Protein AF-A0A448WXP7-F1 (afdb_monomer)

Sequence (104 aa):
MITGLCISSNPERRDWAAASCALLLSPSGPFQSCVQALGPEADRYHDDCIYDACGCDQGGDCQCLCTAIAAMAQACANIGHVVRWRSQSLCRECSGSPGLPVRS

pLDDT: mean 78.82, std 16.9, range [39.56, 95.5]

InterPro domains:
  IPR014853 VWF/SSPO/Zonadhesin-like, cysteine-rich domain [PF08742] (21-91)
  IPR014853 VWF/SSPO/Zonadhesin-like, cysteine-rich domain [SM00832] (14-92)
  IPR050780 Mucin/von Willebrand/Thrombospondin superfamily [PTHR11339] (8-93)

Foldseek 3Di:
DLLPDLVPPPPVQLVVQLVLLVLLVDCPHQNNVVCVVCPPVSVVLSSCSSSQLSPPPQDQSLPSNVVSVVVSQVSCVVVVRHTDHDDPVHSPDPDDPDDDDDDD

Organism: NCBI:txid117903

Radius of gyration: 14.26 Å; Cα contacts (8 Å, |Δi|>4): 101; chains: 1; bounding box: 33×26×42 Å

Solvent-accessible surface area (backbone atoms only — not comparable to full-atom values): 6127 Å² total; per-residue (Å²): 131,83,90,56,57,44,77,75,73,37,60,71,45,35,54,52,18,44,65,64,34,44,52,59,74,26,85,89,32,70,34,34,72,34,37,68,72,51,44,80,58,42,56,52,48,39,52,50,22,26,51,46,27,30,60,41,78,86,73,53,47,62,51,39,38,45,50,35,55,47,51,48,38,50,56,23,39,75,76,71,38,76,54,82,70,71,39,93,90,38,74,66,77,65,88,77,84,86,90,77,82,89,79,132

Nearest PDB structures (foldseek):
  6rbf-assembly4_D  TM=9.417E-01  e=5.117E-05  Homo sapiens
  6tm2-assembly1_C  TM=9.258E-01  e=1.360E-04  Homo sapiens
  7a5o-assembly1_H  TM=9.258E-01  e=1.360E-04  Homo sapiens
  7a5o-assembly1_G  TM=9.258E-01  e=1.360E-04  Homo sapiens
  7a5o-assembly1_E  TM=9.258E-01  e=1.360E-04  Homo sapiens

Mean predicted aligned error: 8.28 Å

Structure (mmCIF, N/CA/C/O backbone):
data_AF-A0A448WXP7-F1
#
_entry.id   AF-A0A448WXP7-F1
#
loop_
_atom_site.group_PDB
_atom_site.id
_atom_site.type_symbol
_atom_site.label_atom_id
_atom_site.label_alt_id
_atom_site.label_comp_id
_atom_site.label_asym_id
_atom_site.label_entity_id
_atom_site.label_seq_id
_atom_site.pdbx_PDB_ins_code
_atom_site.Cartn_x
_atom_site.Cartn_y
_atom_site.Cartn_z
_atom_site.occupancy
_atom_site.B_iso_or_equiv
_atom_site.auth_seq_id
_atom_site.auth_comp_id
_atom_site.auth_asym_id
_atom_site.auth_atom_id
_atom_site.pdbx_PDB_mode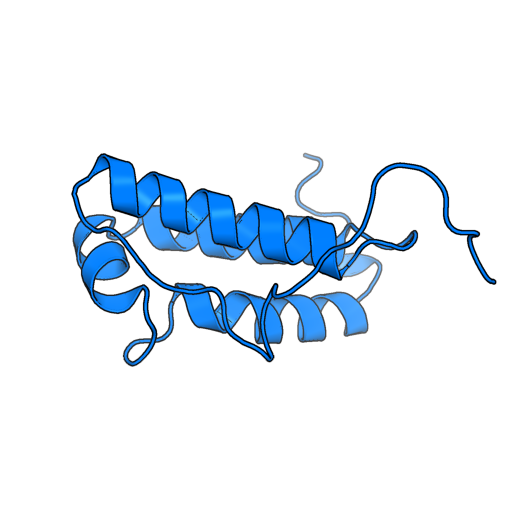l_num
ATOM 1 N N . MET A 1 1 ? 16.952 -16.557 -1.231 1.00 40.03 1 MET A N 1
ATOM 2 C CA . MET A 1 1 ? 16.099 -15.397 -0.903 1.00 40.03 1 MET A CA 1
ATOM 3 C C . MET A 1 1 ? 15.743 -14.723 -2.214 1.00 40.03 1 MET A C 1
ATOM 5 O O . MET A 1 1 ? 16.637 -14.201 -2.862 1.00 40.03 1 MET A O 1
ATOM 9 N N . ILE A 1 2 ? 14.494 -14.865 -2.662 1.00 48.34 2 ILE A N 1
ATOM 10 C CA . ILE A 1 2 ? 14.019 -14.360 -3.967 1.00 48.34 2 ILE A CA 1
ATOM 11 C C . ILE A 1 2 ? 13.559 -12.885 -3.845 1.00 48.34 2 ILE A C 1
ATOM 13 O O . ILE A 1 2 ? 13.434 -12.188 -4.839 1.00 48.34 2 ILE A O 1
ATOM 17 N N . THR A 1 3 ? 13.477 -12.354 -2.620 1.00 50.44 3 THR A N 1
ATOM 18 C CA . THR A 1 3 ? 13.039 -10.994 -2.250 1.00 50.44 3 THR A CA 1
ATOM 19 C C . THR A 1 3 ? 13.905 -9.824 -2.758 1.00 50.44 3 THR A C 1
ATOM 21 O O . THR A 1 3 ? 13.588 -8.677 -2.472 1.00 50.44 3 THR A O 1
ATOM 24 N N . GLY A 1 4 ? 15.008 -10.066 -3.480 1.00 51.06 4 GLY A N 1
ATOM 25 C CA . GLY A 1 4 ? 16.025 -9.039 -3.773 1.00 51.06 4 GLY A CA 1
ATOM 26 C C . GLY A 1 4 ? 16.278 -8.709 -5.247 1.00 51.06 4 GLY A C 1
ATOM 27 O O . GLY A 1 4 ? 17.084 -7.823 -5.533 1.00 51.06 4 GLY A O 1
ATOM 28 N N . LEU A 1 5 ? 15.643 -9.407 -6.192 1.00 59.69 5 LEU A N 1
ATOM 29 C CA . LEU A 1 5 ? 16.003 -9.255 -7.607 1.00 59.69 5 LEU A CA 1
ATOM 30 C C . LEU A 1 5 ? 15.473 -7.946 -8.203 1.00 59.69 5 LEU A C 1
ATOM 32 O O . LEU A 1 5 ? 16.227 -7.254 -8.875 1.00 59.69 5 LEU A O 1
ATOM 36 N N . CYS A 1 6 ? 14.243 -7.542 -7.878 1.00 62.81 6 CYS A N 1
ATOM 37 C CA . CYS A 1 6 ? 13.613 -6.358 -8.468 1.00 62.81 6 CYS A CA 1
ATOM 38 C C . CYS A 1 6 ? 14.250 -5.028 -8.000 1.00 62.81 6 CYS A C 1
ATOM 40 O O . CYS A 1 6 ? 14.337 -4.067 -8.758 1.00 62.81 6 CYS A O 1
ATOM 42 N N . ILE A 1 7 ? 14.791 -5.001 -6.774 1.00 60.41 7 ILE A N 1
ATOM 43 C CA . ILE A 1 7 ? 15.403 -3.815 -6.148 1.00 60.41 7 ILE A CA 1
ATOM 44 C C . ILE A 1 7 ? 16.690 -3.379 -6.870 1.00 60.41 7 ILE A C 1
ATOM 46 O O . ILE A 1 7 ? 17.032 -2.197 -6.844 1.00 60.41 7 ILE A O 1
ATOM 50 N N . SER A 1 8 ? 17.400 -4.319 -7.503 1.00 62.81 8 SER A N 1
ATOM 51 C CA . SER A 1 8 ? 18.694 -4.074 -8.157 1.00 62.81 8 SER A CA 1
ATOM 52 C C . SER A 1 8 ? 18.658 -4.178 -9.684 1.00 62.81 8 SER A C 1
ATOM 54 O O . SER A 1 8 ? 19.518 -3.594 -10.338 1.00 62.81 8 SER A O 1
ATOM 56 N N . SER A 1 9 ? 17.678 -4.880 -10.263 1.00 68.25 9 SER A N 1
ATOM 57 C CA . SER A 1 9 ? 17.610 -5.122 -11.709 1.00 68.25 9 SER A CA 1
ATOM 58 C C . SER A 1 9 ? 16.864 -4.044 -12.498 1.00 68.25 9 SER A C 1
ATOM 60 O O . SER A 1 9 ? 17.148 -3.879 -13.683 1.00 68.25 9 SER A O 1
ATOM 62 N N . ASN A 1 10 ? 15.922 -3.313 -11.881 1.00 72.00 10 ASN A N 1
ATOM 63 C CA . ASN A 1 10 ? 15.103 -2.328 -12.592 1.00 72.00 10 ASN A CA 1
ATOM 64 C C . ASN A 1 10 ? 14.718 -1.111 -11.713 1.00 72.00 10 ASN A C 1
ATOM 66 O O . ASN A 1 10 ? 13.619 -1.061 -11.152 1.00 72.00 10 ASN A O 1
ATOM 70 N N . PRO A 1 11 ? 15.621 -0.121 -11.563 1.00 76.81 11 PRO A N 1
ATOM 71 C CA . PRO A 1 11 ? 15.421 1.013 -10.658 1.00 76.81 11 PRO A CA 1
ATOM 72 C C . PRO A 1 11 ? 14.243 1.918 -11.054 1.00 76.81 11 PRO A C 1
ATOM 74 O O . PRO A 1 11 ? 13.493 2.335 -10.179 1.00 76.81 11 PRO A O 1
ATOM 77 N N . GLU A 1 12 ? 14.002 2.154 -12.348 1.00 78.56 12 GLU A N 1
ATOM 78 C CA . GLU A 1 12 ? 12.857 2.970 -12.791 1.00 78.56 12 GLU A CA 1
ATOM 79 C C . GLU A 1 12 ? 11.514 2.303 -12.454 1.00 78.56 12 GLU A C 1
ATOM 81 O O . GLU A 1 12 ? 10.578 2.957 -11.987 1.00 78.56 12 GLU A O 1
ATOM 86 N N . ARG A 1 13 ? 11.423 0.974 -12.613 1.00 77.81 13 ARG A N 1
ATOM 87 C CA . ARG A 1 13 ? 10.240 0.215 -12.184 1.00 77.81 13 ARG A CA 1
ATOM 88 C C . ARG A 1 13 ? 10.042 0.253 -10.681 1.00 77.81 13 ARG A C 1
ATOM 90 O O . ARG A 1 13 ? 8.902 0.287 -10.231 1.00 77.81 13 ARG A O 1
ATOM 97 N N . ARG A 1 14 ? 11.125 0.229 -9.904 1.00 82.31 14 ARG A N 1
ATOM 98 C CA . ARG A 1 14 ? 11.046 0.345 -8.447 1.00 82.31 14 ARG A CA 1
ATOM 99 C C . ARG A 1 14 ? 10.450 1.689 -8.035 1.00 82.31 14 ARG A C 1
ATOM 101 O O . ARG A 1 14 ? 9.579 1.700 -7.172 1.00 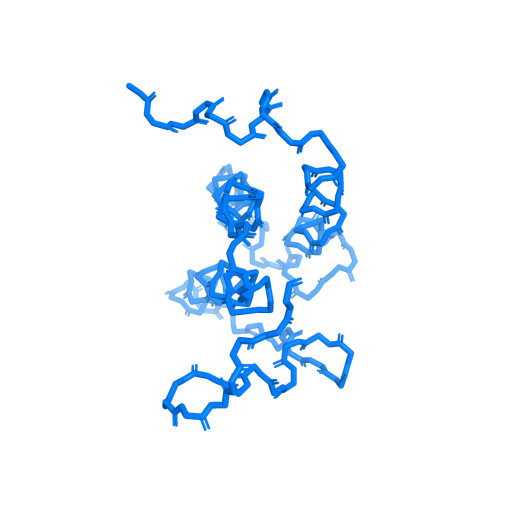82.31 14 ARG A O 1
ATOM 108 N N . ASP A 1 15 ? 10.882 2.786 -8.649 1.00 84.88 15 ASP A N 1
ATOM 109 C CA . ASP A 1 15 ? 10.364 4.120 -8.328 1.00 84.88 15 ASP A CA 1
ATOM 110 C C . ASP A 1 15 ? 8.876 4.236 -8.677 1.00 84.88 15 ASP A C 1
ATOM 112 O O . ASP A 1 15 ? 8.079 4.719 -7.867 1.00 84.88 15 ASP A O 1
ATOM 116 N N . TRP A 1 16 ? 8.471 3.707 -9.836 1.00 85.19 16 TRP A N 1
ATOM 117 C CA . TRP A 1 16 ? 7.058 3.617 -10.207 1.00 85.19 16 TRP A CA 1
ATOM 118 C C . TRP A 1 16 ? 6.249 2.738 -9.239 1.00 85.19 16 TRP A C 1
ATOM 120 O O . TRP A 1 16 ? 5.156 3.131 -8.820 1.00 85.19 16 TRP A O 1
ATOM 130 N N . ALA A 1 17 ? 6.776 1.572 -8.856 1.00 85.94 17 ALA A N 1
ATOM 131 C CA . ALA A 1 17 ? 6.126 0.655 -7.924 1.00 85.94 17 ALA A CA 1
ATOM 132 C C . ALA A 1 17 ? 5.969 1.294 -6.537 1.00 85.94 17 ALA A C 1
ATOM 134 O O . ALA A 1 17 ? 4.878 1.273 -5.977 1.00 85.94 17 ALA A O 1
ATOM 135 N N . ALA A 1 18 ? 7.013 1.945 -6.019 1.00 88.69 18 ALA A N 1
ATOM 136 C CA . ALA A 1 18 ? 6.969 2.671 -4.753 1.00 88.69 18 ALA A CA 1
ATOM 137 C C . ALA A 1 18 ? 5.943 3.813 -4.785 1.00 88.69 18 ALA A C 1
ATOM 139 O O . ALA A 1 18 ? 5.115 3.922 -3.880 1.00 88.69 18 ALA A O 1
ATOM 140 N N . ALA A 1 19 ? 5.934 4.621 -5.849 1.00 88.94 19 ALA A N 1
ATOM 141 C CA . ALA A 1 19 ? 4.950 5.690 -6.014 1.00 88.94 19 ALA A CA 1
ATOM 142 C C . ALA A 1 19 ? 3.512 5.147 -6.099 1.00 88.94 19 ALA A C 1
ATOM 144 O O . ALA A 1 19 ? 2.590 5.731 -5.528 1.00 88.94 19 ALA A O 1
ATOM 145 N N . SER A 1 20 ? 3.323 4.011 -6.773 1.00 87.25 20 SER A N 1
ATOM 146 C CA . SER A 1 20 ? 2.017 3.367 -6.926 1.00 87.25 20 SER A CA 1
ATOM 147 C C . SER A 1 20 ? 1.538 2.695 -5.635 1.00 87.25 20 SER A C 1
ATOM 149 O O . SER A 1 20 ? 0.358 2.768 -5.315 1.00 87.25 20 SER A O 1
ATOM 151 N N . CYS A 1 21 ? 2.428 2.079 -4.857 1.00 91.19 21 CYS A N 1
ATOM 152 C CA . CYS A 1 21 ? 2.091 1.404 -3.599 1.00 91.19 21 CYS A CA 1
ATOM 153 C C . CYS A 1 21 ? 1.958 2.363 -2.406 1.00 91.19 21 CYS A C 1
ATOM 155 O O . CYS A 1 21 ? 1.324 2.008 -1.411 1.00 91.19 21 CYS A O 1
ATOM 157 N N . ALA A 1 22 ? 2.451 3.604 -2.515 1.00 92.38 22 ALA A N 1
ATOM 158 C CA . ALA A 1 22 ? 2.367 4.620 -1.460 1.00 92.38 22 ALA A CA 1
ATOM 159 C C . ALA A 1 22 ? 0.931 4.892 -0.967 1.00 92.38 22 ALA A C 1
ATOM 161 O O . ALA A 1 22 ? 0.724 5.324 0.169 1.00 92.38 22 ALA A O 1
ATOM 162 N N . LEU A 1 23 ? -0.088 4.604 -1.786 1.00 90.56 23 LEU A N 1
ATOM 163 C CA . LEU A 1 23 ? -1.493 4.738 -1.391 1.00 90.56 23 LEU A CA 1
ATOM 164 C C . LEU A 1 23 ? -1.903 3.802 -0.241 1.00 90.56 23 LEU A C 1
ATOM 166 O O . LEU A 1 23 ? -2.861 4.121 0.466 1.00 90.56 23 LEU A O 1
ATOM 170 N N . LEU A 1 24 ? -1.198 2.680 -0.041 1.00 93.06 24 LEU A N 1
ATOM 171 C CA . LEU A 1 24 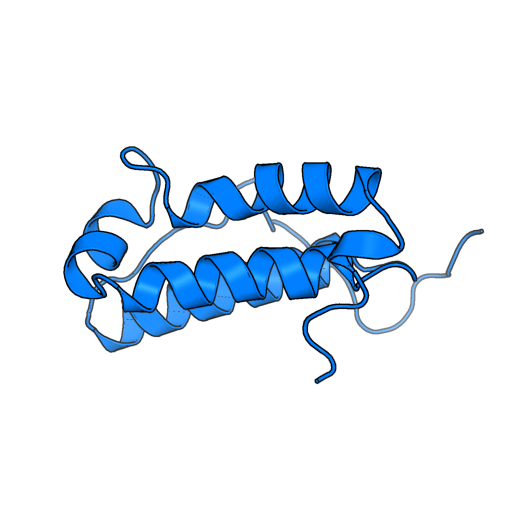? -1.484 1.711 1.022 1.00 93.06 24 LEU A CA 1
ATOM 172 C C . LEU A 1 24 ? -1.176 2.265 2.415 1.00 93.06 24 LEU A C 1
ATOM 174 O O . LEU A 1 24 ? -1.887 1.939 3.359 1.00 93.06 24 LEU A O 1
ATOM 178 N N . LEU A 1 25 ? -0.160 3.126 2.530 1.00 94.00 25 LEU A N 1
ATOM 179 C CA . LEU A 1 25 ? 0.274 3.737 3.793 1.00 94.00 25 LEU A CA 1
ATOM 180 C C . LEU A 1 25 ? -0.077 5.226 3.892 1.00 94.00 25 LEU A C 1
ATOM 182 O O . LEU A 1 25 ? 0.303 5.897 4.851 1.00 94.00 25 LEU A O 1
ATOM 186 N N . SER A 1 26 ? -0.797 5.767 2.907 1.00 92.56 26 SER A N 1
ATOM 187 C CA . SER A 1 26 ? -1.119 7.190 2.886 1.00 92.56 26 SER A CA 1
ATOM 188 C C . SER A 1 26 ? -1.987 7.577 4.097 1.00 92.56 26 SER A C 1
ATOM 190 O O . SER A 1 26 ? -3.070 7.010 4.281 1.00 92.56 26 SER A O 1
ATOM 192 N N . PRO A 1 27 ? -1.576 8.579 4.899 1.00 89.25 27 PRO A N 1
ATOM 193 C CA . PRO A 1 27 ? -2.305 8.996 6.099 1.00 89.25 27 PRO A CA 1
ATOM 194 C C . PRO A 1 27 ? -3.636 9.693 5.786 1.00 89.25 27 PRO A C 1
ATOM 196 O O . PRO A 1 27 ? -4.485 9.819 6.661 1.00 89.25 27 PRO A O 1
ATOM 199 N N . SER A 1 28 ? -3.834 10.145 4.548 1.00 89.88 28 SER A N 1
ATOM 200 C CA . SER A 1 28 ? -5.110 10.659 4.032 1.00 89.88 28 SER A CA 1
ATOM 201 C C . SER A 1 28 ? -5.748 9.707 3.012 1.00 89.88 28 SER A C 1
ATOM 203 O O . SER A 1 28 ? -6.691 10.077 2.311 1.00 89.88 28 SER A O 1
ATOM 205 N N . GLY A 1 29 ? -5.216 8.488 2.901 1.00 89.56 29 GLY A N 1
ATOM 206 C CA . GLY A 1 29 ? -5.648 7.476 1.951 1.00 89.56 29 GLY A CA 1
ATOM 207 C C . GLY A 1 29 ? -6.812 6.619 2.452 1.00 89.56 29 GLY A C 1
ATOM 208 O O . GLY A 1 29 ? -7.154 6.622 3.636 1.00 89.56 29 GLY A O 1
ATOM 209 N N . PRO A 1 30 ? -7.402 5.810 1.557 1.00 91.31 30 PRO A N 1
ATOM 210 C CA . PRO A 1 30 ? -8.557 4.976 1.882 1.00 91.31 30 PRO A CA 1
ATOM 211 C C . PRO A 1 30 ? -8.229 3.874 2.908 1.00 91.31 30 PRO A C 1
ATOM 213 O O . PRO A 1 30 ? -9.130 3.364 3.569 1.00 91.31 30 PRO A O 1
ATOM 216 N N . PHE A 1 31 ? -6.948 3.534 3.072 1.00 94.31 31 PHE A N 1
ATOM 217 C CA . PHE A 1 31 ? -6.467 2.508 3.996 1.00 94.31 31 PHE A CA 1
ATOM 218 C C . PHE A 1 31 ? -6.153 3.024 5.407 1.00 94.31 31 PHE A C 1
ATOM 220 O O . PHE A 1 31 ? -5.897 2.205 6.281 1.00 94.31 31 PHE A O 1
ATOM 227 N N . GLN A 1 32 ? -6.210 4.336 5.675 1.00 94.31 32 GLN A N 1
ATOM 228 C CA . GLN A 1 32 ? -5.738 4.929 6.938 1.00 94.31 32 GLN A CA 1
ATOM 229 C C . GLN A 1 32 ? -6.286 4.232 8.198 1.00 94.31 32 GLN A C 1
ATOM 231 O O . GLN A 1 32 ? -5.518 3.888 9.096 1.00 94.31 32 GLN A O 1
ATOM 236 N N . SER A 1 33 ? -7.600 4.004 8.278 1.00 92.38 33 SER A N 1
ATOM 237 C CA . SER A 1 33 ? -8.212 3.367 9.455 1.00 92.38 33 SER A CA 1
ATOM 238 C C . SER A 1 33 ? -7.775 1.911 9.630 1.00 92.38 33 SER A C 1
ATOM 240 O O . SER A 1 33 ? -7.573 1.458 10.752 1.00 92.38 33 SER A O 1
ATOM 242 N N . CYS A 1 34 ? -7.580 1.194 8.523 1.00 95.50 34 CYS A N 1
ATOM 243 C CA . CYS A 1 34 ? -7.080 -0.172 8.526 1.00 95.50 34 CYS A CA 1
ATOM 244 C C . CYS A 1 34 ? -5.596 -0.242 8.899 1.00 95.50 34 CYS A C 1
ATOM 246 O O . CYS A 1 34 ? -5.213 -1.089 9.696 1.00 95.50 34 CYS A O 1
ATOM 248 N N . VAL A 1 35 ? -4.767 0.665 8.376 1.00 95.19 35 VAL A N 1
ATOM 249 C CA . VAL A 1 35 ? -3.333 0.740 8.700 1.00 95.19 35 VAL A CA 1
ATOM 250 C C . VAL A 1 35 ? -3.133 0.928 10.202 1.00 95.19 35 VAL A C 1
ATOM 252 O O . VAL A 1 35 ? -2.301 0.254 10.798 1.00 95.19 35 VAL A O 1
ATOM 255 N N . GLN A 1 36 ? -3.944 1.775 10.842 1.00 93.56 36 GLN A N 1
ATOM 256 C CA . GLN A 1 36 ? -3.906 1.950 12.298 1.00 93.56 36 GLN A CA 1
ATOM 257 C C . GLN A 1 36 ? -4.257 0.666 13.064 1.00 93.56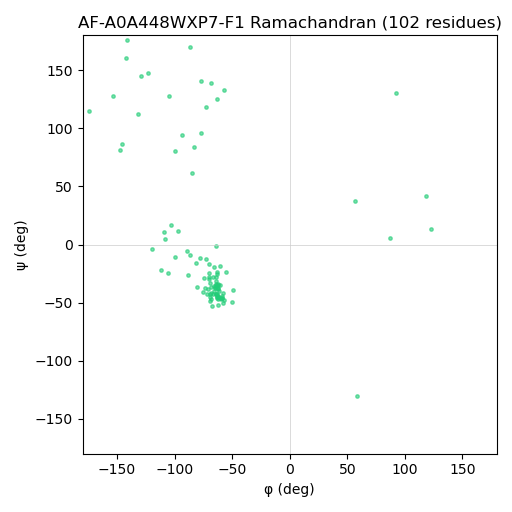 36 GLN A C 1
ATOM 259 O O . GLN A 1 36 ? -3.697 0.428 14.131 1.00 93.56 36 GLN A O 1
ATOM 264 N N . ALA A 1 37 ? -5.163 -0.154 12.527 1.00 94.12 37 ALA A N 1
ATOM 265 C CA . ALA A 1 37 ? -5.581 -1.407 13.146 1.00 94.12 37 ALA A CA 1
ATOM 266 C C . ALA A 1 37 ? -4.591 -2.563 12.897 1.00 94.12 37 ALA A C 1
ATOM 268 O O . ALA A 1 37 ? -4.368 -3.372 13.793 1.00 94.12 37 ALA A O 1
ATOM 269 N N . LEU A 1 38 ? -3.973 -2.624 11.712 1.00 93.25 38 LEU A N 1
ATOM 270 C CA . LEU A 1 38 ? -2.933 -3.601 11.361 1.00 93.25 38 LEU A CA 1
ATOM 271 C C . LEU A 1 38 ? -1.584 -3.293 12.029 1.00 93.25 38 LEU A C 1
ATOM 273 O O . LEU A 1 38 ? -0.787 -4.199 12.274 1.00 93.25 38 LEU A O 1
ATOM 277 N N . GLY A 1 39 ? -1.303 -2.018 12.311 1.00 92.69 39 GLY A N 1
ATOM 278 C CA . GLY A 1 39 ? -0.039 -1.597 12.904 1.00 92.69 39 GLY A CA 1
ATOM 279 C C . GLY A 1 39 ? 1.160 -2.013 12.032 1.00 92.69 39 GLY A C 1
ATOM 280 O O . GLY A 1 39 ? 1.123 -1.784 10.823 1.00 92.69 39 GLY A O 1
ATOM 281 N N . PRO A 1 40 ? 2.207 -2.651 12.598 1.00 92.12 40 PRO A N 1
ATOM 282 C CA . PRO A 1 40 ? 3.409 -3.044 11.850 1.00 92.12 40 PRO A CA 1
ATOM 283 C C . PRO A 1 40 ? 3.163 -4.027 10.696 1.00 92.12 40 PRO A C 1
ATOM 285 O O . PRO A 1 40 ? 4.013 -4.180 9.824 1.00 92.12 40 PRO A O 1
ATOM 288 N N . GLU A 1 41 ? 2.028 -4.732 10.678 1.00 91.31 41 GLU A N 1
ATOM 289 C CA . GLU A 1 41 ? 1.710 -5.650 9.578 1.00 91.31 41 GLU A CA 1
ATOM 290 C C . GLU A 1 41 ? 1.397 -4.909 8.274 1.00 91.31 41 GLU A C 1
ATOM 292 O O . GLU A 1 41 ? 1.607 -5.470 7.201 1.00 91.31 41 GLU A O 1
ATOM 297 N N . ALA A 1 42 ? 0.961 -3.645 8.344 1.00 92.31 42 ALA A N 1
ATOM 298 C CA . ALA A 1 42 ? 0.698 -2.823 7.165 1.00 92.31 42 ALA A CA 1
ATOM 299 C C . ALA A 1 42 ? 1.955 -2.619 6.298 1.00 92.31 42 ALA A C 1
ATOM 301 O O . ALA A 1 42 ? 1.855 -2.619 5.070 1.00 92.31 42 ALA A O 1
ATOM 302 N N . ASP A 1 43 ? 3.131 -2.517 6.926 1.00 92.50 43 ASP A N 1
ATOM 303 C CA . ASP A 1 43 ? 4.407 -2.334 6.227 1.00 92.50 43 ASP A CA 1
ATOM 304 C C . ASP A 1 43 ? 4.746 -3.546 5.347 1.00 92.50 43 ASP A C 1
ATOM 306 O O . ASP A 1 43 ? 5.254 -3.381 4.240 1.00 92.50 43 ASP A O 1
ATOM 310 N N . ARG A 1 44 ? 4.371 -4.765 5.768 1.00 91.94 44 ARG A N 1
ATOM 311 C CA . ARG A 1 44 ? 4.558 -5.971 4.942 1.00 91.94 44 ARG A CA 1
ATOM 312 C C . ARG A 1 44 ? 3.750 -5.919 3.653 1.00 91.94 44 ARG A C 1
ATOM 314 O O . ARG A 1 44 ? 4.298 -6.184 2.594 1.00 91.94 44 ARG A O 1
ATOM 321 N N . TYR A 1 45 ? 2.476 -5.537 3.725 1.00 92.19 45 TYR A N 1
ATOM 322 C CA . TYR A 1 45 ? 1.640 -5.423 2.525 1.00 92.19 45 TYR A CA 1
ATOM 323 C C . TYR A 1 45 ? 2.144 -4.338 1.568 1.00 92.19 45 TYR A C 1
ATOM 325 O O . TYR A 1 45 ? 1.993 -4.459 0.353 1.00 92.19 45 TYR A O 1
ATOM 333 N N . HIS A 1 46 ? 2.744 -3.275 2.106 1.00 93.19 46 HIS A N 1
ATOM 334 C CA . HIS A 1 46 ? 3.388 -2.245 1.303 1.00 93.19 46 HIS A CA 1
ATOM 335 C C . HIS A 1 46 ? 4.658 -2.762 0.609 1.00 93.19 46 HIS A C 1
ATOM 337 O O . HIS A 1 46 ? 4.812 -2.562 -0.597 1.00 93.19 46 HIS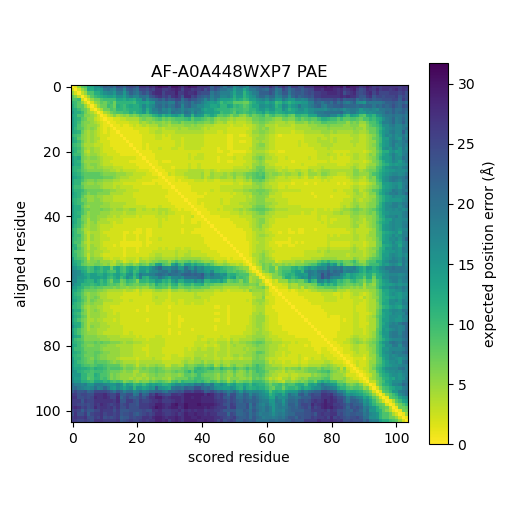 A O 1
ATOM 343 N N . ASP A 1 47 ? 5.530 -3.462 1.333 1.00 90.88 47 ASP A N 1
ATOM 344 C CA . ASP A 1 47 ? 6.756 -4.040 0.774 1.00 90.88 47 ASP A CA 1
ATOM 345 C C . ASP A 1 47 ? 6.453 -5.116 -0.279 1.00 90.88 47 ASP A C 1
ATOM 347 O O . ASP A 1 47 ? 7.047 -5.102 -1.362 1.00 90.88 47 ASP A O 1
ATOM 351 N N . ASP A 1 48 ? 5.474 -5.983 -0.008 1.00 89.06 48 ASP A N 1
ATOM 352 C CA . ASP A 1 48 ? 4.988 -6.993 -0.951 1.00 89.06 48 ASP A CA 1
ATOM 353 C C . ASP A 1 48 ? 4.413 -6.331 -2.213 1.00 89.06 48 ASP A C 1
ATOM 355 O O . ASP A 1 48 ? 4.701 -6.763 -3.327 1.00 89.06 48 ASP A O 1
ATOM 359 N N . CYS A 1 49 ? 3.682 -5.218 -2.069 1.00 90.19 49 CYS A N 1
ATOM 360 C CA . CYS A 1 49 ? 3.188 -4.448 -3.210 1.00 90.19 49 CYS A CA 1
ATOM 361 C C . CYS A 1 49 ? 4.321 -3.929 -4.096 1.00 90.19 49 CYS A C 1
ATOM 363 O O . CYS A 1 49 ? 4.257 -4.074 -5.319 1.00 90.19 49 CYS A O 1
ATOM 365 N N . ILE A 1 50 ? 5.367 -3.346 -3.502 1.00 88.62 50 ILE A N 1
ATOM 366 C CA . ILE A 1 50 ? 6.518 -2.844 -4.262 1.00 88.62 50 ILE A CA 1
ATOM 367 C C . ILE A 1 50 ? 7.219 -3.998 -4.973 1.00 88.62 50 ILE A C 1
ATOM 369 O O . ILE A 1 50 ? 7.595 -3.865 -6.139 1.00 88.62 50 ILE A O 1
ATOM 373 N N . TYR A 1 51 ? 7.384 -5.124 -4.285 1.00 85.19 51 TYR A N 1
ATOM 374 C CA . TYR A 1 51 ? 8.028 -6.307 -4.827 1.00 85.19 51 TYR A CA 1
ATOM 375 C C . TYR A 1 51 ? 7.256 -6.883 -6.027 1.00 85.19 51 TYR A C 1
ATOM 377 O O . TYR A 1 51 ? 7.829 -7.033 -7.111 1.00 85.19 51 TYR A O 1
ATOM 385 N N . ASP A 1 52 ? 5.952 -7.115 -5.871 1.00 83.38 52 ASP A N 1
ATOM 386 C CA . ASP A 1 52 ? 5.090 -7.688 -6.909 1.00 83.38 52 ASP A CA 1
ATOM 387 C C . ASP A 1 52 ? 4.925 -6.743 -8.107 1.00 83.38 52 ASP A C 1
ATOM 389 O O . ASP A 1 52 ? 5.010 -7.168 -9.261 1.00 83.38 52 ASP A O 1
ATOM 393 N N . ALA A 1 53 ? 4.730 -5.444 -7.859 1.00 83.50 53 ALA A N 1
ATOM 394 C CA . ALA A 1 53 ? 4.588 -4.452 -8.922 1.00 83.50 53 ALA A CA 1
ATOM 395 C C . ALA A 1 53 ? 5.903 -4.244 -9.693 1.00 83.50 53 ALA A C 1
ATOM 397 O O . ALA A 1 53 ? 5.887 -4.073 -10.912 1.00 83.50 53 ALA A O 1
ATOM 398 N N . CYS A 1 54 ? 7.050 -4.296 -9.013 1.00 81.50 54 CYS A N 1
ATOM 399 C CA . CYS A 1 54 ? 8.352 -4.162 -9.661 1.00 81.50 54 CYS A CA 1
ATOM 400 C C . CYS A 1 54 ? 8.705 -5.403 -10.502 1.00 81.50 54 CYS A C 1
ATOM 402 O O . CYS A 1 54 ? 9.249 -5.262 -11.599 1.00 81.50 54 CYS A O 1
ATOM 404 N N . GLY A 1 55 ? 8.364 -6.603 -10.018 1.00 76.62 55 GLY A N 1
ATOM 405 C CA . GLY A 1 55 ? 8.662 -7.878 -10.678 1.00 76.62 55 GLY A CA 1
ATOM 406 C C . GLY A 1 55 ? 7.838 -8.185 -11.934 1.00 76.62 55 GLY A C 1
ATOM 407 O O . GLY A 1 55 ? 8.200 -9.094 -12.676 1.00 76.62 55 GLY A O 1
ATOM 408 N N . CYS A 1 56 ? 6.760 -7.448 -12.209 1.00 73.62 56 CYS A N 1
ATOM 409 C CA . CYS A 1 56 ? 5.890 -7.714 -13.359 1.00 73.62 56 CYS A CA 1
ATOM 410 C C . CYS A 1 56 ? 6.380 -7.081 -14.668 1.00 73.62 56 CYS A C 1
ATOM 412 O O . CYS A 1 56 ? 5.703 -6.265 -15.279 1.00 73.62 56 CYS A O 1
ATOM 414 N N . ASP A 1 57 ? 7.564 -7.479 -15.132 1.00 65.00 57 ASP A N 1
ATOM 415 C CA . ASP A 1 57 ? 8.264 -6.886 -16.281 1.00 65.00 57 ASP A CA 1
ATOM 416 C C . ASP A 1 57 ? 7.775 -7.285 -17.681 1.00 65.00 57 ASP A C 1
ATOM 418 O O . ASP A 1 57 ? 8.121 -6.628 -18.663 1.00 65.00 57 ASP A O 1
ATOM 422 N N . GLN A 1 58 ? 6.922 -8.302 -17.780 1.00 57.47 58 GLN A N 1
ATOM 423 C CA . GLN A 1 58 ? 6.519 -8.933 -19.047 1.00 57.47 58 GLN A CA 1
ATOM 424 C C . GLN A 1 58 ? 5.116 -8.535 -19.546 1.00 57.47 58 GLN A C 1
ATOM 426 O O . GLN A 1 58 ? 4.553 -9.187 -20.426 1.00 57.47 58 GLN A O 1
ATOM 431 N N . GLY A 1 59 ? 4.561 -7.439 -19.018 1.00 52.78 59 GLY A N 1
ATOM 432 C CA . GLY A 1 59 ? 3.203 -6.974 -19.307 1.00 52.78 59 GLY A CA 1
ATOM 433 C C . GLY A 1 59 ? 2.194 -7.521 -18.295 1.00 52.78 59 GLY A C 1
ATOM 434 O O . GLY A 1 59 ? 2.170 -8.710 -17.998 1.00 52.78 59 GLY A O 1
ATOM 435 N N . GLY A 1 60 ? 1.366 -6.635 -17.734 1.00 59.38 60 GLY A N 1
ATOM 436 C CA . GLY A 1 60 ? 0.485 -6.966 -16.605 1.00 59.38 60 GLY A CA 1
ATOM 437 C C . GLY A 1 60 ? 0.683 -6.091 -15.366 1.00 59.38 60 GLY A C 1
ATOM 438 O O . GLY A 1 60 ? 0.124 -6.409 -14.321 1.00 59.38 60 GLY A O 1
ATOM 439 N N . ASP A 1 61 ? 1.406 -4.971 -15.478 1.00 65.44 61 ASP A N 1
ATOM 440 C CA . ASP A 1 61 ? 1.656 -4.013 -14.387 1.00 65.44 61 ASP A CA 1
ATOM 441 C C . ASP A 1 61 ? 0.368 -3.605 -13.642 1.00 65.44 61 ASP A C 1
ATOM 443 O O . ASP A 1 61 ? 0.344 -3.549 -12.413 1.00 65.44 61 ASP A O 1
ATOM 447 N N . CYS A 1 62 ? -0.742 -3.426 -14.376 1.00 69.38 62 CYS A N 1
ATOM 448 C CA . CYS A 1 62 ? -2.081 -3.221 -13.800 1.00 69.38 62 CYS A CA 1
ATOM 449 C C . CYS A 1 62 ? -2.490 -4.392 -12.900 1.00 69.38 62 CYS A C 1
ATOM 451 O O . CYS A 1 62 ? -2.906 -4.198 -11.766 1.00 69.38 62 CYS A O 1
ATOM 453 N N . GLN A 1 63 ? -2.374 -5.625 -13.387 1.00 73.75 63 GLN A N 1
ATOM 454 C CA . GLN A 1 63 ? -2.864 -6.807 -12.688 1.00 73.75 63 GLN A CA 1
ATOM 455 C C . GLN A 1 63 ? -2.059 -7.093 -11.416 1.00 73.75 63 GLN A C 1
ATOM 457 O O . GLN A 1 63 ? -2.662 -7.393 -10.385 1.00 73.75 63 GLN A O 1
ATOM 462 N N . CYS A 1 64 ? -0.734 -6.953 -11.457 1.00 79.69 64 CYS A N 1
ATOM 463 C CA . CYS A 1 64 ? 0.119 -7.209 -10.296 1.00 79.69 64 CYS A CA 1
ATOM 464 C C . CYS A 1 64 ? -0.079 -6.157 -9.204 1.00 79.69 64 CYS A C 1
ATOM 466 O O . CYS A 1 64 ? -0.393 -6.509 -8.066 1.00 79.69 64 CYS A O 1
ATOM 468 N N . LEU A 1 65 ? -0.043 -4.871 -9.572 1.00 83.56 65 LEU A N 1
ATOM 469 C CA . LEU A 1 65 ? -0.317 -3.772 -8.646 1.00 83.56 65 LEU A CA 1
ATOM 470 C C . LEU A 1 65 ? -1.710 -3.905 -8.011 1.00 83.56 65 LEU A C 1
ATOM 472 O O . LEU A 1 65 ? -1.865 -3.816 -6.794 1.00 83.56 65 LEU A O 1
ATOM 476 N N . CYS A 1 66 ? -2.741 -4.161 -8.818 1.00 87.25 66 CYS A N 1
ATOM 477 C CA . CYS A 1 66 ? -4.105 -4.272 -8.310 1.00 87.25 66 CYS A CA 1
ATOM 478 C C . CYS A 1 66 ? -4.329 -5.530 -7.462 1.00 87.25 66 CYS A C 1
ATOM 480 O O . CYS A 1 66 ? -5.188 -5.505 -6.580 1.00 87.25 66 CYS A O 1
ATOM 482 N N . THR A 1 67 ? -3.579 -6.609 -7.701 1.00 85.88 67 THR A N 1
ATOM 483 C CA . THR A 1 67 ? -3.616 -7.815 -6.859 1.00 85.88 67 THR A CA 1
ATOM 484 C C . THR A 1 67 ? -2.996 -7.532 -5.494 1.00 85.88 67 THR A C 1
ATOM 486 O O . THR A 1 67 ? -3.619 -7.840 -4.479 1.00 85.88 67 THR A O 1
ATOM 489 N N . ALA A 1 68 ? -1.845 -6.857 -5.451 1.00 89.19 68 ALA A N 1
ATOM 490 C CA . ALA A 1 68 ? -1.211 -6.476 -4.193 1.00 89.19 68 ALA A CA 1
ATOM 491 C C . ALA A 1 68 ? -2.079 -5.510 -3.365 1.00 89.19 68 ALA A C 1
ATOM 493 O O . ALA A 1 68 ? -2.304 -5.729 -2.174 1.00 89.19 68 ALA A O 1
ATOM 494 N N . ILE A 1 69 ? -2.676 -4.490 -3.998 1.00 91.12 69 ILE A N 1
ATOM 495 C CA . ILE A 1 69 ? -3.606 -3.581 -3.303 1.00 91.12 69 ILE A CA 1
ATOM 496 C C . ILE A 1 69 ? -4.854 -4.335 -2.810 1.00 91.12 69 ILE A C 1
ATOM 498 O O . ILE A 1 69 ? -5.362 -4.065 -1.717 1.00 91.12 69 ILE A O 1
ATOM 502 N N . ALA A 1 70 ? -5.350 -5.306 -3.586 1.00 90.94 70 ALA A N 1
ATOM 503 C CA . ALA A 1 70 ? -6.474 -6.140 -3.173 1.00 90.94 70 ALA A CA 1
ATOM 504 C C . ALA A 1 70 ? -6.144 -7.006 -1.948 1.00 90.94 70 ALA A C 1
ATOM 506 O O . ALA A 1 70 ? -7.024 -7.192 -1.108 1.00 90.94 70 ALA A O 1
ATOM 507 N N . ALA A 1 71 ? -4.905 -7.489 -1.812 1.00 91.94 71 ALA A N 1
ATOM 508 C CA . ALA A 1 71 ? -4.470 -8.258 -0.648 1.00 91.94 71 ALA A CA 1
ATOM 509 C C . ALA A 1 71 ? -4.551 -7.426 0.643 1.00 91.94 71 ALA A C 1
ATOM 511 O O . ALA A 1 71 ? -5.171 -7.869 1.612 1.00 91.94 71 ALA A O 1
ATOM 512 N N . MET A 1 72 ? -4.048 -6.184 0.621 1.00 92.19 72 MET A N 1
ATOM 513 C CA . MET A 1 72 ? -4.204 -5.252 1.746 1.00 92.19 72 MET A CA 1
ATOM 514 C C . MET A 1 72 ? -5.688 -4.999 2.047 1.00 92.19 72 MET A C 1
ATOM 516 O O . MET A 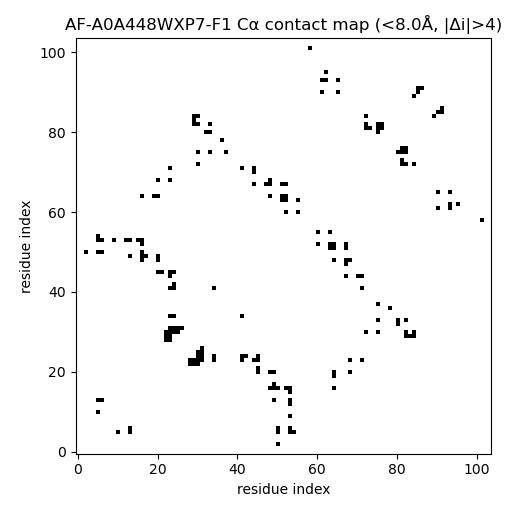1 72 ? -6.121 -5.084 3.192 1.00 92.19 72 MET A O 1
ATOM 520 N N . ALA A 1 73 ? -6.509 -4.753 1.022 1.00 93.88 73 ALA A N 1
ATOM 521 C CA . ALA A 1 73 ? -7.942 -4.516 1.212 1.00 93.88 73 ALA A CA 1
ATOM 522 C C . ALA A 1 73 ? -8.683 -5.720 1.810 1.00 93.88 73 ALA A C 1
ATOM 524 O O . ALA A 1 73 ? -9.604 -5.534 2.607 1.00 93.88 73 ALA A O 1
ATOM 525 N N . GLN A 1 74 ? -8.279 -6.941 1.456 1.00 94.06 74 GLN A N 1
ATOM 526 C CA . GLN A 1 74 ? -8.820 -8.161 2.044 1.00 94.06 74 GLN A CA 1
ATOM 527 C C . GLN A 1 74 ? -8.396 -8.309 3.510 1.00 94.06 74 GLN A C 1
ATOM 529 O O . GLN A 1 74 ? -9.237 -8.637 4.346 1.00 94.06 74 GLN A O 1
ATOM 534 N N . ALA A 1 75 ? -7.133 -8.024 3.840 1.00 93.56 75 ALA A N 1
ATOM 535 C CA . ALA A 1 75 ? -6.656 -8.019 5.221 1.00 93.56 75 ALA A CA 1
ATOM 536 C C . ALA A 1 75 ? -7.452 -7.025 6.078 1.00 93.56 75 ALA A C 1
ATOM 538 O O . ALA A 1 75 ? -7.950 -7.386 7.144 1.00 93.56 75 ALA A O 1
ATOM 539 N N . CYS A 1 76 ? -7.685 -5.820 5.550 1.00 94.38 76 CYS A N 1
ATOM 540 C CA . CYS A 1 76 ? -8.546 -4.822 6.173 1.00 94.38 76 CYS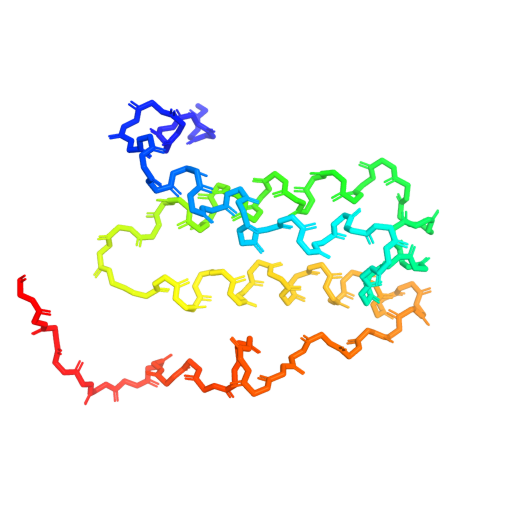 A CA 1
ATOM 541 C C . CYS A 1 76 ? -9.978 -5.333 6.384 1.00 94.38 76 CYS A C 1
ATOM 543 O O . CYS A 1 76 ? -10.536 -5.195 7.472 1.00 94.38 76 CYS A O 1
ATOM 545 N N . ALA A 1 77 ? -10.575 -5.967 5.371 1.00 94.62 77 ALA A N 1
ATOM 546 C CA . ALA A 1 77 ? -11.925 -6.513 5.477 1.00 94.62 77 ALA A CA 1
ATOM 547 C C . ALA A 1 77 ? -12.031 -7.615 6.548 1.00 94.62 77 ALA A C 1
ATOM 549 O O . ALA A 1 77 ? -13.024 -7.657 7.273 1.00 94.62 77 ALA A O 1
ATOM 550 N N . ASN A 1 78 ? -11.001 -8.456 6.698 1.00 94.69 78 ASN A N 1
ATOM 551 C CA . ASN A 1 78 ? -10.966 -9.535 7.691 1.00 94.69 78 ASN A CA 1
ATOM 552 C C . ASN A 1 78 ? -10.990 -9.018 9.139 1.00 94.69 78 ASN A C 1
ATOM 554 O O . ASN A 1 78 ? -11.501 -9.704 10.021 1.00 94.69 78 ASN A O 1
ATOM 558 N N . ILE A 1 79 ? -10.479 -7.807 9.376 1.00 94.38 79 ILE A N 1
ATOM 559 C CA . ILE A 1 79 ? -10.516 -7.136 10.684 1.00 94.38 79 ILE A CA 1
ATOM 560 C C . ILE A 1 79 ? -11.679 -6.134 10.810 1.00 94.38 79 ILE A C 1
ATOM 562 O O . ILE A 1 79 ? -11.719 -5.342 11.746 1.00 94.38 79 ILE A O 1
ATOM 566 N N . GLY A 1 80 ? -12.634 -6.150 9.873 1.00 94.19 80 GLY A N 1
ATOM 567 C CA . GLY A 1 80 ? -13.837 -5.309 9.907 1.00 94.19 80 GLY A CA 1
ATOM 568 C C . GLY A 1 80 ? -13.687 -3.914 9.287 1.00 94.19 80 GLY A C 1
ATOM 569 O O . GLY A 1 80 ? -14.634 -3.130 9.313 1.00 94.19 80 GLY A O 1
ATOM 570 N N . HIS A 1 81 ? -12.543 -3.602 8.677 1.00 93.25 81 HIS A N 1
ATOM 571 C CA . HIS A 1 81 ? -12.276 -2.333 7.998 1.00 93.25 81 HIS A CA 1
ATOM 572 C C . HIS A 1 81 ? -12.445 -2.480 6.479 1.00 93.25 81 HIS A C 1
ATOM 574 O O . HIS A 1 81 ? -11.481 -2.632 5.735 1.00 93.25 81 HIS A O 1
ATOM 580 N N . VAL A 1 82 ? -13.681 -2.438 5.976 1.00 91.56 82 VAL A N 1
ATOM 581 C CA . VAL A 1 82 ? -13.926 -2.533 4.525 1.00 91.56 82 VAL A CA 1
ATOM 582 C C . VAL A 1 82 ? -13.499 -1.240 3.822 1.00 91.56 82 VAL A C 1
ATOM 584 O O . VAL A 1 82 ? -14.071 -0.175 4.054 1.00 91.56 82 VAL A O 1
ATOM 587 N N . VAL A 1 83 ? -12.524 -1.340 2.916 1.00 90.88 83 VAL A N 1
ATOM 588 C CA . VAL A 1 83 ? -11.956 -0.195 2.191 1.00 90.88 83 VAL A CA 1
ATOM 589 C C . VAL A 1 83 ? -12.452 -0.154 0.743 1.00 90.88 83 VAL A C 1
ATOM 591 O O . VAL A 1 83 ? -12.295 -1.112 -0.015 1.00 90.88 83 VAL A O 1
ATOM 594 N N . ARG A 1 84 ? -12.994 0.992 0.311 1.00 89.44 84 ARG A N 1
ATOM 595 C CA . ARG A 1 84 ? -13.289 1.267 -1.106 1.00 89.44 84 ARG A CA 1
ATOM 596 C C . ARG A 1 84 ? -12.111 1.995 -1.750 1.00 89.44 84 ARG A C 1
ATOM 598 O O . ARG A 1 84 ? -12.024 3.213 -1.677 1.00 89.44 84 ARG A O 1
ATOM 605 N N . TRP A 1 85 ? -11.215 1.238 -2.374 1.00 87.56 85 TRP A N 1
ATOM 606 C CA . TRP A 1 85 ? -9.961 1.760 -2.933 1.00 87.56 85 TRP A CA 1
ATOM 607 C C . TRP A 1 85 ? -9.947 1.860 -4.466 1.00 87.56 85 TRP A C 1
ATOM 609 O O . TRP A 1 85 ? -9.218 2.681 -5.010 1.00 87.56 85 TRP A O 1
ATOM 619 N N . ARG A 1 86 ? -10.755 1.062 -5.181 1.00 86.62 86 ARG A N 1
ATOM 620 C CA . ARG A 1 86 ? -10.848 1.143 -6.651 1.00 86.62 86 ARG A CA 1
ATOM 621 C C . ARG A 1 86 ? -11.504 2.452 -7.087 1.00 86.62 86 ARG A C 1
ATOM 623 O O . ARG A 1 86 ? -12.515 2.863 -6.513 1.00 86.62 86 ARG A O 1
ATOM 630 N N . SER A 1 87 ? -10.972 3.065 -8.138 1.00 81.25 87 SER A N 1
ATOM 631 C CA . SER A 1 87 ? -11.477 4.317 -8.709 1.00 81.25 87 SER A CA 1
ATOM 632 C C . SER A 1 87 ? -11.395 4.297 -10.239 1.00 81.25 87 SER A C 1
ATOM 634 O O . SER A 1 87 ? -10.881 3.355 -10.836 1.00 81.25 87 SER A O 1
ATOM 636 N N . GLN A 1 88 ? -11.899 5.342 -10.906 1.00 72.31 88 GLN A N 1
ATOM 637 C CA . GLN A 1 88 ? -11.802 5.435 -12.370 1.00 72.31 88 GLN A CA 1
ATOM 638 C C . GLN A 1 88 ? -10.354 5.524 -12.873 1.00 72.31 88 GLN A C 1
ATOM 640 O O . GLN A 1 88 ? -10.095 5.136 -14.008 1.00 72.31 88 GLN A O 1
ATOM 645 N N . SER A 1 89 ? -9.435 6.011 -12.036 1.00 69.12 89 SER A N 1
ATOM 646 C CA . SER A 1 89 ? -8.005 6.135 -12.326 1.00 69.12 89 SER A CA 1
ATOM 647 C C . SER A 1 89 ? -7.156 5.013 -11.719 1.00 69.12 89 SER A C 1
ATOM 649 O O . SER A 1 89 ? -5.988 4.894 -12.074 1.00 69.12 89 SER A O 1
ATOM 651 N N . LEU A 1 90 ? -7.719 4.183 -10.832 1.00 75.19 90 LEU A N 1
ATOM 652 C CA . LEU A 1 90 ? -7.006 3.117 -10.129 1.00 75.19 90 LEU A CA 1
ATOM 653 C C . LEU A 1 90 ? -7.782 1.799 -10.206 1.00 75.19 90 LEU A C 1
ATOM 655 O O . LEU A 1 90 ? -8.831 1.644 -9.576 1.00 75.19 90 LEU A O 1
ATOM 659 N N . CYS A 1 91 ? -7.225 0.826 -10.931 1.00 75.44 91 CYS A N 1
ATOM 660 C CA . CYS A 1 91 ? -7.729 -0.550 -10.978 1.00 75.44 91 CYS A CA 1
ATOM 661 C C . CYS A 1 91 ? -9.201 -0.675 -11.417 1.00 75.44 91 CYS A C 1
ATOM 663 O O . CYS A 1 91 ? -9.939 -1.506 -10.884 1.00 75.44 91 CYS A O 1
ATOM 665 N N . ARG A 1 92 ? -9.633 0.161 -12.375 1.00 68.81 92 ARG A N 1
ATOM 666 C CA . ARG A 1 92 ? -11.000 0.160 -12.924 1.00 68.81 92 ARG A CA 1
ATOM 667 C C . ARG A 1 92 ? -11.289 -1.108 -13.732 1.00 68.81 92 ARG A C 1
ATOM 669 O O . ARG A 1 92 ? -12.277 -1.783 -13.473 1.00 68.81 92 ARG A O 1
ATOM 676 N N . GLU A 1 93 ? -10.418 -1.414 -14.690 1.00 60.16 93 GLU A N 1
ATOM 677 C CA . GLU A 1 93 ? -10.529 -2.545 -15.615 1.00 60.16 93 GLU A CA 1
ATOM 678 C C . GLU A 1 93 ? -9.118 -3.071 -15.913 1.00 60.16 93 GLU A C 1
ATOM 680 O O . GLU A 1 93 ? -8.484 -2.661 -16.880 1.00 60.16 93 GLU A O 1
ATOM 685 N N . CYS A 1 94 ? -8.589 -3.968 -15.077 1.00 60.31 94 CYS A N 1
ATOM 686 C CA . CYS A 1 94 ? -7.464 -4.796 -15.517 1.00 60.31 94 CYS A CA 1
ATOM 687 C C . CYS A 1 94 ? -8.057 -5.980 -16.293 1.00 60.31 94 CYS A C 1
ATOM 689 O O . CYS A 1 94 ? -8.353 -7.028 -15.723 1.00 60.31 94 CYS A O 1
ATOM 691 N N . SER A 1 95 ? -8.339 -5.791 -17.581 1.00 45.41 95 SER A N 1
ATOM 692 C CA . SER A 1 95 ? -8.838 -6.856 -18.454 1.00 45.41 95 SER A CA 1
ATOM 693 C C . SER A 1 95 ? -7.694 -7.796 -18.866 1.00 45.41 95 SER A C 1
ATOM 695 O O . SER A 1 95 ? -6.971 -7.514 -19.818 1.00 45.41 95 SER A O 1
ATOM 697 N N . GLY A 1 96 ? -7.546 -8.913 -18.1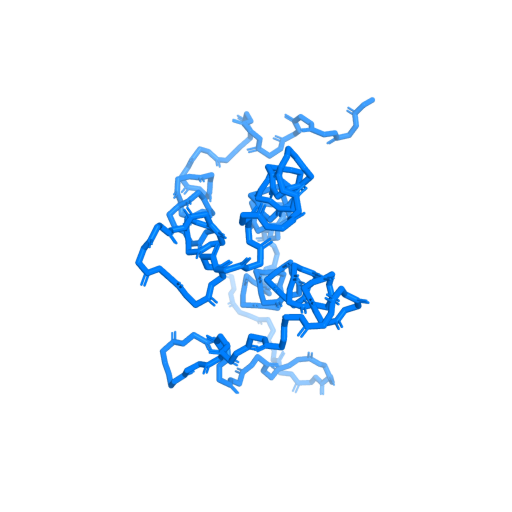49 1.00 46.47 96 GLY A N 1
ATOM 698 C CA . GLY A 1 96 ? -6.712 -10.074 -18.495 1.00 46.47 96 GLY A CA 1
ATOM 699 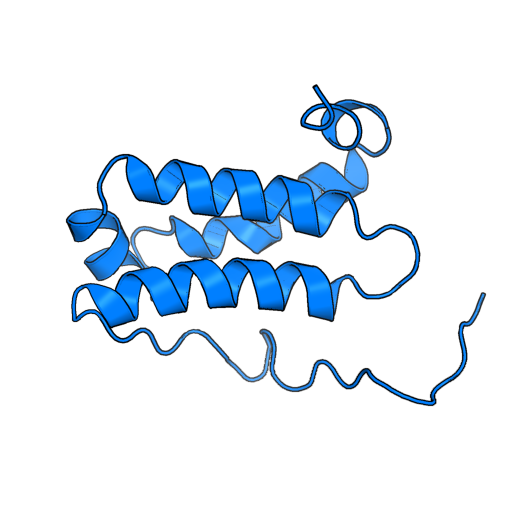C C . GLY A 1 96 ? -6.960 -11.182 -17.463 1.00 46.47 96 GLY A C 1
ATOM 700 O O . GLY A 1 96 ? -6.744 -10.979 -16.279 1.00 46.47 96 GLY A O 1
ATOM 701 N N . SER A 1 97 ? -7.516 -12.348 -17.786 1.00 41.66 97 SER A N 1
ATOM 702 C CA . SER A 1 97 ? -7.245 -13.226 -18.936 1.00 41.66 97 SER A CA 1
ATOM 703 C C . SER A 1 97 ? -8.541 -13.874 -19.465 1.00 41.66 97 SER A C 1
ATOM 705 O O . SER A 1 97 ? -9.485 -13.967 -18.680 1.00 41.66 97 SER A O 1
ATOM 707 N N . PRO A 1 98 ? -8.623 -14.399 -20.711 1.00 45.41 98 PRO A N 1
ATOM 708 C CA . PRO A 1 98 ? -7.587 -14.582 -21.740 1.00 45.41 98 PRO A CA 1
ATOM 709 C C . PRO A 1 98 ? -7.920 -13.896 -23.093 1.00 45.41 98 PRO A C 1
ATOM 711 O O . PRO A 1 98 ? -9.073 -13.873 -23.513 1.00 45.41 98 PRO A O 1
ATOM 714 N N . GLY A 1 99 ? -6.905 -13.415 -23.830 1.00 44.75 99 GLY A N 1
ATOM 715 C CA . GLY A 1 99 ? -7.036 -13.210 -25.286 1.00 44.75 99 GLY A CA 1
ATOM 716 C C . GLY A 1 99 ? -6.889 -11.799 -25.873 1.00 44.75 99 GLY A C 1
ATOM 717 O O . GLY A 1 99 ? -7.608 -11.488 -26.816 1.00 44.75 99 GLY A O 1
ATOM 718 N N . LEU A 1 100 ? -5.938 -10.969 -25.433 1.00 42.50 100 LEU A N 1
ATOM 719 C CA . LEU A 1 100 ? -5.469 -9.859 -26.281 1.00 42.50 100 LEU A CA 1
ATOM 720 C C . LEU A 1 100 ? -3.941 -9.838 -26.395 1.00 42.50 100 LEU A C 1
ATOM 722 O O . LEU A 1 100 ? -3.252 -10.267 -25.470 1.00 42.50 100 LEU A O 1
ATOM 726 N N . PRO A 1 101 ? -3.416 -9.443 -27.570 1.00 40.94 101 PRO A N 1
ATOM 727 C CA . PRO A 1 101 ? -2.076 -9.797 -27.990 1.00 40.94 101 PRO A CA 1
ATOM 728 C C . PRO A 1 101 ? -1.030 -8.954 -27.269 1.00 40.94 101 PRO A C 1
ATOM 730 O O . PRO A 1 101 ? -1.175 -7.740 -27.116 1.00 40.94 101 PRO A O 1
ATOM 733 N N . VAL A 1 102 ? 0.060 -9.628 -26.910 1.00 57.44 102 VAL A N 1
ATOM 734 C CA . VAL A 1 102 ? 1.332 -9.002 -26.556 1.00 57.44 102 VAL A CA 1
ATOM 735 C C . VAL A 1 102 ? 1.787 -8.126 -27.731 1.00 57.44 102 VAL A C 1
ATOM 737 O O . VAL A 1 102 ? 1.740 -8.553 -28.886 1.00 57.44 102 VAL A O 1
ATOM 740 N N . ARG A 1 103 ? 2.211 -6.896 -27.451 1.00 43.09 103 ARG A N 1
ATOM 741 C CA . ARG A 1 103 ? 2.971 -6.036 -28.371 1.00 43.09 103 ARG A CA 1
ATOM 742 C C . ARG A 1 103 ? 3.793 -5.084 -27.507 1.00 43.09 103 ARG A C 1
ATOM 744 O O . ARG A 1 103 ? 3.212 -4.432 -26.648 1.00 43.09 103 ARG A O 1
ATOM 751 N N . SER A 1 104 ? 5.100 -4.948 -27.676 1.00 39.56 104 SER A N 1
ATOM 752 C CA . SER A 1 104 ? 6.095 -5.597 -28.550 1.00 39.56 104 SER A CA 1
ATOM 753 C C . SER A 1 104 ? 7.463 -5.280 -27.965 1.00 39.56 104 SER A C 1
ATOM 755 O O . SER A 1 104 ? 7.577 -4.142 -27.458 1.00 39.56 104 SER A O 1
#

Secondary structure (DSSP, 8-state):
--TTHHHHH-HHHHHHHHHHHGGGT-TTSTTHHHHHHHTTHHHHHHHHHHHHHHH-TTS-HHHHHHHHHHHHHHHHHHTT-------SSSSS----SS------